Protein AF-A0A6B1AV76-F1 (afdb_monomer)

pLDDT: mean 75.68, std 21.73, range [37.72, 98.19]

Solvent-accessible surface area (backbone atoms only — not comparable to full-atom values): 8772 Å² total; per-residue (Å²): 133,89,75,88,89,75,88,78,82,70,57,66,68,51,51,50,49,48,51,52,50,53,51,54,51,54,70,68,51,83,47,72,67,57,49,51,52,50,53,53,50,50,50,55,52,52,52,53,51,50,52,52,53,50,52,53,50,50,52,54,50,40,35,50,53,6,45,54,52,53,52,50,61,69,71,40,96,46,56,81,80,45,48,95,52,44,53,57,52,48,20,53,54,37,45,76,67,71,42,79,82,38,46,43,71,45,51,53,50,18,36,50,48,20,72,77,45,81,59,53,75,67,57,55,59,63,61,73,68,54,76,73,70,70,78,76,68,82,63,82,77,72,80,79,78,86,130

Foldseek 3Di:
DDDDPDDDDVPPVVVVVVVVVVVVVVVVDQDPVNVVVVVVVVVVVVVVVVVVVVVVVVLVVLLVLLVVVVVCCVPDPCVPPCPPCVLVVQLVVCVVVVNPQSDSVSSVVSVVVCVVPVCVVVVVVVVVPDPPPPPPDPPVPPVPDDD

Structure (mmCIF, N/CA/C/O backbone):
data_AF-A0A6B1AV76-F1
#
_entry.id   AF-A0A6B1AV76-F1
#
loop_
_atom_site.group_PDB
_atom_site.id
_atom_site.type_symbol
_atom_site.label_atom_id
_atom_site.label_alt_id
_atom_site.label_comp_id
_atom_site.label_asym_id
_atom_site.label_entity_id
_atom_site.label_seq_id
_atom_site.pdbx_PDB_ins_code
_atom_site.Cartn_x
_atom_site.Cartn_y
_atom_site.Cartn_z
_atom_site.occupancy
_atom_site.B_iso_or_equiv
_atom_site.auth_seq_id
_atom_site.auth_comp_id
_atom_site.auth_asym_id
_atom_site.auth_atom_id
_atom_site.pdbx_PDB_model_num
ATOM 1 N N . MET A 1 1 ? -65.770 -31.558 65.099 1.00 38.09 1 MET A N 1
ATOM 2 C CA . MET A 1 1 ? -64.487 -32.169 64.697 1.00 38.09 1 MET A CA 1
ATOM 3 C C . MET A 1 1 ? -64.103 -31.587 63.347 1.00 38.09 1 MET A C 1
ATOM 5 O O . MET A 1 1 ? -64.905 -31.700 62.435 1.00 38.09 1 MET A O 1
ATOM 9 N N . SER A 1 2 ? -62.918 -30.969 63.288 1.00 39.41 2 SER A N 1
ATOM 10 C CA . SER A 1 2 ? -62.218 -30.401 62.119 1.00 39.41 2 SER A CA 1
ATOM 11 C C . SER A 1 2 ? -62.847 -29.211 61.386 1.00 39.41 2 SER A C 1
ATOM 13 O O . SER A 1 2 ? -64.008 -29.253 61.018 1.00 39.41 2 SER A O 1
ATOM 15 N N . LYS A 1 3 ? -62.100 -28.170 61.018 1.00 41.50 3 LYS A N 1
ATOM 16 C CA . LYS A 1 3 ? -60.804 -27.623 61.462 1.00 41.50 3 LYS A CA 1
ATOM 17 C C . LYS A 1 3 ? -60.697 -26.278 60.743 1.00 41.50 3 LYS A C 1
ATOM 19 O O . LYS A 1 3 ? -61.060 -26.189 59.572 1.00 41.50 3 LYS A O 1
ATOM 24 N N . ASP A 1 4 ? -60.205 -25.277 61.450 1.00 45.75 4 ASP A N 1
ATOM 25 C CA . ASP A 1 4 ? -59.883 -23.960 60.924 1.00 45.75 4 ASP A CA 1
ATOM 26 C C . ASP A 1 4 ? -58.963 -24.080 59.701 1.00 45.75 4 ASP A C 1
ATOM 28 O O . ASP A 1 4 ? -57.888 -24.677 59.778 1.00 45.75 4 ASP A O 1
ATOM 32 N N . ILE A 1 5 ? -59.388 -23.521 58.568 1.00 40.50 5 ILE A N 1
ATOM 33 C CA . ILE A 1 5 ? -58.499 -23.207 57.448 1.00 40.50 5 ILE A CA 1
ATOM 34 C C . ILE A 1 5 ? -58.280 -21.700 57.516 1.00 40.50 5 ILE A C 1
ATOM 36 O O . ILE A 1 5 ? -58.890 -20.919 56.789 1.00 40.50 5 ILE A O 1
ATOM 40 N N . GLU A 1 6 ? -57.438 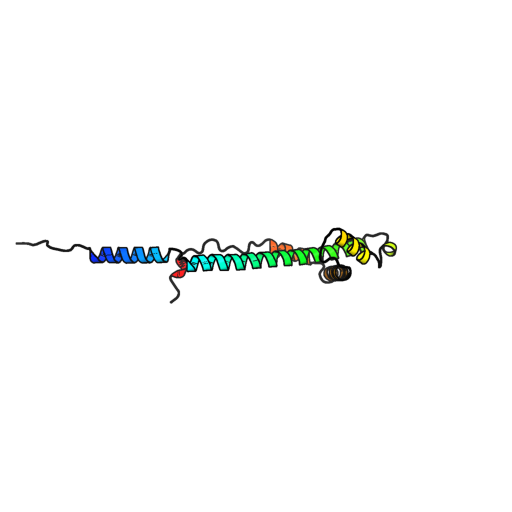-21.290 58.460 1.00 46.66 6 GLU A N 1
ATOM 41 C CA . GLU A 1 6 ? -56.791 -19.988 58.416 1.00 46.66 6 GLU A CA 1
ATOM 42 C C . GLU A 1 6 ? -55.370 -20.166 57.871 1.00 46.66 6 GLU A C 1
ATOM 44 O O . GLU A 1 6 ? -54.596 -20.981 58.368 1.00 46.66 6 GLU A O 1
ATOM 49 N N . LYS A 1 7 ? -55.045 -19.288 56.918 1.00 48.53 7 LYS A N 1
ATOM 50 C CA . LYS A 1 7 ? -53.724 -18.699 56.661 1.00 48.53 7 LYS A CA 1
ATOM 51 C C . LYS A 1 7 ? -52.694 -19.528 55.893 1.00 48.53 7 LYS A C 1
ATOM 53 O O . LYS A 1 7 ? -52.001 -20.392 56.411 1.00 48.53 7 LYS A O 1
ATOM 58 N N . GLY A 1 8 ? -52.487 -19.073 54.661 1.00 38.81 8 GLY A N 1
ATOM 59 C CA . GLY A 1 8 ? -51.272 -19.289 53.889 1.00 38.81 8 GLY A CA 1
ATOM 60 C C . GLY A 1 8 ? -51.300 -18.452 52.617 1.00 38.81 8 GLY A C 1
ATOM 61 O O . GLY A 1 8 ? -51.319 -19.012 51.530 1.00 38.81 8 GLY A O 1
ATOM 62 N N . TYR A 1 9 ? -51.389 -17.120 52.732 1.00 43.84 9 TYR A N 1
ATOM 63 C CA . TYR A 1 9 ? -51.162 -16.243 51.577 1.00 43.84 9 TYR A CA 1
ATOM 64 C C . TYR A 1 9 ? -49.731 -16.488 51.063 1.00 43.84 9 TYR A C 1
ATOM 66 O O . TYR A 1 9 ? -48.792 -16.249 51.827 1.00 43.84 9 TYR A O 1
ATOM 74 N N . PRO A 1 10 ? -49.518 -16.928 49.806 1.00 50.97 10 PRO A N 1
ATOM 75 C CA . PRO A 1 10 ? -48.187 -17.204 49.268 1.00 50.97 10 PRO A CA 1
ATOM 76 C C . PRO A 1 10 ? -47.531 -15.903 48.776 1.00 50.97 10 PRO A C 1
ATOM 78 O O . PRO A 1 10 ? -47.060 -15.817 47.649 1.00 50.97 10 PRO A O 1
ATOM 81 N N . GLY A 1 11 ? -47.564 -14.849 49.597 1.00 52.72 11 GLY A N 1
ATOM 82 C CA . GLY A 1 11 ? -47.110 -13.515 49.198 1.00 52.72 11 GLY A CA 1
ATOM 83 C C . GLY A 1 11 ? -45.591 -13.417 49.092 1.00 52.72 11 GLY A C 1
ATOM 84 O O . GLY A 1 11 ? -45.081 -12.866 48.132 1.00 52.72 11 GLY A O 1
ATOM 85 N N . GLN A 1 12 ? -44.850 -14.006 50.034 1.00 53.22 12 GLN A N 1
ATOM 86 C CA . GLN A 1 12 ? -43.392 -13.826 50.103 1.00 53.22 12 GLN A CA 1
ATOM 87 C C . GLN A 1 12 ? -42.646 -14.583 48.999 1.00 53.22 12 GLN A C 1
ATOM 89 O O . GLN A 1 12 ? -41.761 -14.024 48.367 1.00 53.22 12 GLN A O 1
ATOM 94 N N . HIS A 1 13 ? -43.065 -15.814 48.706 1.00 54.88 13 HIS A N 1
ATOM 95 C CA . HIS A 1 13 ? -42.397 -16.668 47.723 1.00 54.88 13 HIS A CA 1
ATOM 96 C C . HIS A 1 13 ? -42.671 -16.241 46.268 1.00 54.88 13 HIS A C 1
ATOM 98 O O . HIS A 1 13 ? -41.856 -16.497 45.387 1.00 54.88 13 HIS A O 1
ATOM 104 N N . PHE A 1 14 ? -43.821 -15.601 46.013 1.00 61.06 14 PHE A N 1
ATOM 105 C CA . PHE A 1 14 ? -44.176 -15.039 44.707 1.00 61.06 14 PHE A CA 1
ATOM 106 C C . PHE A 1 14 ? -43.512 -13.675 44.485 1.00 61.06 14 PHE A C 1
ATOM 108 O O . PHE A 1 14 ? -42.991 -13.423 43.406 1.00 61.06 14 PHE A O 1
ATOM 115 N N . GLU A 1 15 ? -43.455 -12.828 45.516 1.00 65.75 15 GLU A N 1
ATOM 116 C CA . GLU A 1 15 ? -42.739 -11.544 45.478 1.00 65.75 15 GLU A CA 1
ATOM 117 C C . GLU A 1 15 ? -41.217 -11.727 45.335 1.00 65.75 15 GLU A C 1
ATOM 119 O O . GLU A 1 15 ? -40.582 -11.001 44.573 1.00 65.75 15 GLU A O 1
ATOM 124 N N . GLU A 1 16 ? -40.615 -12.717 46.007 1.00 71.56 16 GLU A N 1
ATOM 125 C CA . GLU A 1 16 ? -39.196 -13.068 45.817 1.00 71.56 16 GLU A CA 1
ATOM 126 C C . GLU A 1 16 ? -38.921 -13.593 44.405 1.00 71.56 16 GLU A C 1
ATOM 128 O O . GLU A 1 16 ? -37.953 -13.164 43.781 1.00 71.56 16 GLU A O 1
ATOM 133 N N . PHE A 1 17 ? -39.807 -14.436 43.868 1.00 69.38 17 PHE A N 1
ATOM 134 C CA . PHE A 1 17 ? -39.716 -14.928 42.493 1.00 69.38 17 PHE A CA 1
ATOM 135 C C . PHE A 1 17 ? -39.836 -13.795 41.463 1.00 69.38 17 PHE A C 1
ATOM 137 O O . PHE A 1 17 ? -39.078 -13.761 40.497 1.00 69.38 17 PHE A O 1
ATOM 144 N N . LEU A 1 18 ? -40.745 -12.836 41.672 1.00 69.88 18 LEU A N 1
ATOM 145 C CA . LEU A 1 18 ? -40.875 -11.659 40.809 1.00 69.88 18 LEU A CA 1
ATOM 146 C C . LEU A 1 18 ? -39.646 -10.745 40.892 1.00 69.88 18 LEU A C 1
ATOM 148 O O . LEU A 1 18 ? -39.189 -10.276 39.856 1.00 69.88 18 LEU A O 1
ATOM 152 N N . LYS A 1 19 ? -39.056 -10.556 42.080 1.00 71.62 19 LYS A N 1
ATOM 153 C CA . LYS A 1 19 ? -37.781 -9.835 42.239 1.00 71.62 19 LYS A CA 1
ATOM 154 C C . LYS A 1 19 ? -36.615 -10.531 41.545 1.00 71.62 19 LYS A C 1
ATOM 156 O O . LYS A 1 19 ? -35.773 -9.852 40.967 1.00 71.62 19 LYS A O 1
ATOM 161 N N . GLU A 1 20 ? -36.546 -11.858 41.604 1.00 71.06 20 GLU A N 1
ATOM 162 C CA . GLU A 1 20 ? -35.534 -12.644 40.890 1.00 71.06 20 GLU A CA 1
ATOM 163 C C . GLU A 1 20 ? -35.712 -12.547 39.370 1.00 71.06 20 GLU A C 1
ATOM 165 O O . GLU A 1 20 ? -34.729 -12.367 38.654 1.00 71.06 20 GLU A O 1
ATOM 170 N N . GLN A 1 21 ? -36.953 -12.601 38.874 1.00 66.12 21 GLN A N 1
ATOM 171 C CA . GLN A 1 21 ? -37.265 -12.430 37.451 1.00 66.12 21 GLN A CA 1
ATOM 172 C C . GLN A 1 21 ? -36.966 -11.003 36.962 1.00 66.12 21 GLN A C 1
ATOM 174 O O . GLN A 1 21 ? -36.320 -10.844 35.931 1.00 66.12 21 GLN A O 1
ATOM 179 N N . GLU A 1 22 ? -37.340 -9.970 37.720 1.00 68.25 22 GLU A N 1
ATOM 180 C CA . GLU A 1 22 ? -37.070 -8.560 37.404 1.00 68.25 22 GLU A CA 1
ATOM 181 C C . GLU A 1 22 ? -35.567 -8.225 37.490 1.00 68.25 22 GLU A C 1
ATOM 183 O O . GLU A 1 22 ? -35.045 -7.449 36.688 1.00 68.25 22 GLU A O 1
ATOM 188 N N . ALA A 1 23 ? -34.827 -8.839 38.421 1.00 60.16 23 ALA A N 1
ATOM 189 C CA . ALA A 1 23 ? -33.371 -8.716 38.496 1.00 60.16 23 ALA A CA 1
ATOM 190 C C . ALA A 1 23 ? -32.667 -9.404 37.313 1.00 60.16 23 ALA A C 1
ATOM 192 O O . ALA A 1 23 ? -31.680 -8.878 36.797 1.00 60.16 23 ALA A O 1
ATOM 193 N N . LEU A 1 24 ? -33.185 -10.548 36.854 1.00 57.75 24 LEU A N 1
ATOM 194 C CA . LEU A 1 24 ? -32.666 -11.269 35.689 1.00 57.75 24 LEU A CA 1
ATOM 195 C C . LEU A 1 24 ? -32.979 -10.532 34.375 1.00 57.75 24 LEU A C 1
ATOM 197 O O . LEU A 1 24 ? -32.143 -10.485 33.474 1.00 57.75 24 LEU A O 1
ATOM 201 N N . GLU A 1 25 ? -34.149 -9.898 34.286 1.00 62.22 25 GLU A N 1
ATOM 202 C CA . GLU A 1 25 ? -34.552 -9.071 33.147 1.00 62.22 25 GLU A CA 1
ATOM 203 C C . GLU A 1 25 ? -33.722 -7.775 33.077 1.00 62.22 25 GLU A C 1
ATOM 205 O O . GLU A 1 25 ? -33.214 -7.423 32.011 1.00 62.22 25 GLU A O 1
ATOM 210 N N . ASN A 1 26 ? -33.449 -7.130 34.217 1.00 57.59 26 ASN A N 1
ATOM 211 C CA . ASN A 1 26 ? -32.553 -5.969 34.290 1.00 57.59 26 ASN A CA 1
ATOM 212 C C . ASN A 1 26 ? -31.077 -6.318 34.030 1.00 57.59 26 ASN A C 1
ATOM 214 O O . ASN A 1 26 ? -30.348 -5.487 33.498 1.00 57.59 26 ASN A O 1
ATOM 218 N N . ALA A 1 27 ? -30.635 -7.546 34.323 1.00 57.88 27 ALA A N 1
ATOM 219 C CA . ALA A 1 27 ? -29.308 -8.032 33.927 1.00 57.88 27 ALA A CA 1
ATOM 220 C C . ALA A 1 27 ? -29.181 -8.262 32.406 1.00 57.88 27 ALA A C 1
ATOM 222 O O . ALA A 1 27 ? -28.068 -8.308 31.880 1.00 57.88 27 ALA A O 1
ATOM 223 N N . SER A 1 28 ? -30.309 -8.390 31.696 1.00 59.94 28 SER A N 1
ATOM 224 C CA . SER A 1 28 ? -30.368 -8.502 30.231 1.00 59.94 28 SER A CA 1
ATOM 225 C C . SER A 1 28 ? -30.484 -7.149 29.514 1.00 59.94 28 SER A C 1
ATOM 227 O O . SER A 1 28 ? -30.273 -7.068 28.300 1.00 59.94 28 SER A O 1
ATOM 229 N N . ALA A 1 29 ? -30.790 -6.078 30.251 1.00 70.31 29 ALA A N 1
ATOM 230 C CA . ALA A 1 29 ? -30.875 -4.733 29.710 1.00 70.31 29 ALA A CA 1
ATOM 231 C C . ALA A 1 29 ? -29.469 -4.135 29.575 1.00 70.31 29 ALA A C 1
ATOM 233 O O . ALA A 1 29 ? -28.741 -3.991 30.554 1.00 70.31 29 ALA A O 1
ATOM 234 N N . LEU A 1 30 ? -29.094 -3.774 28.345 1.00 80.38 30 LEU A N 1
ATOM 235 C CA . LEU A 1 30 ? -27.866 -3.032 28.067 1.00 80.38 30 LEU A CA 1
ATOM 236 C C . LEU A 1 30 ? -27.846 -1.737 28.885 1.00 80.38 30 LEU A C 1
ATOM 238 O O . LEU A 1 30 ? -28.618 -0.816 28.602 1.00 80.38 30 LEU A O 1
ATOM 242 N N . ASP A 1 31 ? -26.955 -1.652 29.871 1.00 89.69 31 ASP A N 1
ATOM 243 C CA . ASP A 1 31 ? -26.750 -0.402 30.594 1.00 89.69 31 ASP A CA 1
ATOM 244 C C . ASP A 1 31 ? -25.997 0.619 29.718 1.00 89.69 31 ASP A C 1
ATOM 246 O O . ASP A 1 31 ? -25.440 0.312 28.654 1.00 89.69 31 ASP A O 1
ATOM 250 N N . PHE A 1 32 ? -26.017 1.882 30.140 1.00 91.94 32 PHE A N 1
ATOM 251 C CA . PHE A 1 32 ? -25.422 2.964 29.361 1.00 91.94 32 PHE A CA 1
ATOM 252 C C . PHE A 1 32 ? -23.903 2.800 29.177 1.00 91.94 32 PHE A C 1
ATOM 254 O O . PHE A 1 32 ? -23.385 3.100 28.100 1.00 91.94 32 PHE A O 1
ATOM 261 N N . ASP A 1 33 ? -23.188 2.275 30.173 1.00 93.69 33 ASP A N 1
ATOM 262 C CA . ASP A 1 33 ? -21.741 2.060 30.092 1.00 93.69 33 ASP A CA 1
ATOM 263 C C . ASP A 1 33 ? -21.408 0.925 29.115 1.00 93.69 33 ASP A C 1
ATOM 265 O O . ASP A 1 33 ? -20.475 1.031 28.310 1.00 93.69 33 ASP A O 1
ATOM 269 N N . GLN A 1 34 ? -22.222 -0.132 29.102 1.00 92.00 34 GLN A N 1
ATOM 270 C CA . GLN A 1 34 ? -22.136 -1.212 28.127 1.00 92.00 34 GLN A CA 1
ATOM 271 C C . GLN A 1 34 ? -22.416 -0.709 26.706 1.00 92.00 34 GLN A C 1
ATOM 273 O O . GLN A 1 34 ? -21.680 -1.067 25.780 1.00 92.00 34 GLN A O 1
ATOM 278 N N . LEU A 1 35 ? -23.416 0.162 26.520 1.00 92.38 35 LEU A N 1
ATOM 279 C CA . LEU A 1 35 ? -23.696 0.811 25.235 1.00 92.38 35 LEU A CA 1
ATOM 280 C C . LEU A 1 35 ? -22.493 1.633 24.751 1.00 92.38 35 LEU A C 1
ATOM 282 O O . LEU A 1 35 ? -22.064 1.487 23.602 1.00 92.38 35 LEU A O 1
ATOM 286 N N . ILE A 1 36 ? -21.904 2.458 25.621 1.00 96.56 36 ILE A N 1
ATOM 287 C CA . ILE A 1 36 ? -20.696 3.230 25.300 1.00 96.56 36 ILE A CA 1
ATOM 288 C C . ILE A 1 36 ? -19.540 2.293 24.926 1.00 96.56 36 ILE A C 1
ATOM 290 O O . ILE A 1 36 ? -18.884 2.503 23.901 1.00 96.56 36 ILE A O 1
ATOM 294 N N . GLY A 1 37 ? -19.330 1.219 25.690 1.00 96.56 37 GLY A N 1
ATOM 295 C CA . GLY A 1 37 ? -18.305 0.218 25.407 1.00 96.56 37 GLY A CA 1
ATOM 296 C C . GLY A 1 37 ? -18.515 -0.509 24.074 1.00 96.56 37 GLY A C 1
ATOM 297 O O . GLY A 1 37 ? -17.545 -0.820 23.376 1.00 96.56 37 GLY A O 1
ATOM 298 N N . LEU A 1 38 ? -19.761 -0.778 23.674 1.00 96.50 38 LEU A N 1
ATOM 299 C CA . LEU A 1 38 ? -20.086 -1.338 22.357 1.00 96.50 38 LEU A CA 1
ATOM 300 C C . LEU A 1 38 ? -19.790 -0.346 21.227 1.00 96.50 38 LEU A C 1
ATOM 302 O O . LEU A 1 38 ? -19.152 -0.723 20.240 1.00 96.50 38 LEU A O 1
ATOM 306 N N . CYS A 1 39 ? -20.183 0.920 21.380 1.00 97.38 39 CYS A N 1
ATOM 307 C CA . CYS A 1 39 ? -19.903 1.978 20.408 1.00 97.38 39 CYS A CA 1
ATOM 308 C C . CYS A 1 39 ? -18.394 2.177 20.203 1.00 97.38 39 CYS A C 1
ATOM 310 O O . CYS A 1 39 ? -17.919 2.212 19.066 1.00 97.38 39 CYS A O 1
ATOM 312 N N . GLN A 1 40 ? -17.624 2.246 21.292 1.00 97.94 40 GLN A N 1
ATOM 313 C CA . GLN A 1 40 ? -16.170 2.415 21.242 1.00 97.94 40 GLN A CA 1
ATOM 314 C C . GLN A 1 40 ? -15.474 1.228 20.570 1.00 97.94 40 GLN A C 1
ATOM 316 O O . GLN A 1 40 ? -14.649 1.432 19.677 1.00 97.94 40 GLN A O 1
ATOM 321 N N . ARG A 1 41 ? -15.829 -0.009 20.945 1.00 97.69 41 ARG A N 1
ATOM 322 C CA . ARG A 1 41 ? -15.268 -1.218 20.318 1.00 97.69 41 ARG A CA 1
ATOM 323 C C . ARG A 1 41 ? -15.598 -1.280 18.831 1.00 97.69 41 ARG A C 1
ATOM 325 O O . ARG A 1 41 ? -14.702 -1.487 18.018 1.00 97.69 41 ARG A O 1
ATOM 332 N N . THR A 1 42 ? -16.852 -1.023 18.465 1.00 97.06 42 THR A N 1
ATOM 333 C CA . THR A 1 42 ? -17.284 -1.014 17.059 1.00 97.06 42 THR A CA 1
ATOM 334 C C . THR A 1 42 ? -16.520 0.033 16.252 1.00 97.06 42 THR A 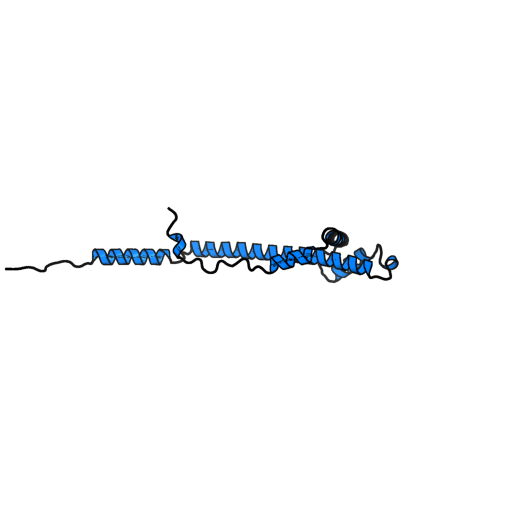C 1
ATOM 336 O O . THR A 1 42 ? -16.034 -0.262 15.159 1.00 97.06 42 THR A O 1
ATOM 339 N N . HIS A 1 43 ? -16.349 1.241 16.794 1.00 97.31 43 HIS A N 1
ATOM 340 C CA . HIS A 1 43 ? -15.556 2.286 16.152 1.00 97.31 43 HIS A CA 1
ATOM 341 C C . HIS A 1 43 ? -14.105 1.840 15.923 1.00 97.31 43 HIS A C 1
ATOM 343 O O . HIS A 1 43 ? -13.599 1.938 14.806 1.00 97.31 43 HIS A O 1
ATOM 349 N N . GLN A 1 44 ? -13.449 1.294 16.949 1.00 98.19 44 GLN A N 1
ATOM 350 C CA . GLN A 1 44 ? -12.063 0.837 16.843 1.00 98.19 44 GLN A CA 1
ATOM 351 C C . GLN A 1 44 ? -11.907 -0.296 15.822 1.00 98.19 44 GLN A C 1
ATOM 353 O O . GLN A 1 44 ? -11.002 -0.248 14.986 1.00 98.19 44 GLN A O 1
ATOM 358 N N . GLU A 1 45 ? -12.789 -1.296 15.843 1.00 97.19 45 GLU A N 1
ATOM 359 C CA . GLU A 1 45 ? -12.703 -2.433 14.923 1.00 97.19 45 GLU A CA 1
ATOM 360 C C . GLU A 1 45 ? -12.983 -2.037 13.473 1.00 97.19 45 GLU A C 1
ATOM 362 O O . GLU A 1 45 ? -12.234 -2.424 12.572 1.00 97.19 45 GLU A O 1
ATOM 367 N N . THR A 1 46 ? -13.998 -1.205 13.231 1.00 95.00 46 THR A N 1
ATOM 368 C CA . THR A 1 46 ? -14.309 -0.716 11.878 1.00 95.00 46 THR A CA 1
ATOM 369 C C . THR A 1 46 ? -13.211 0.196 11.334 1.00 95.00 46 THR A C 1
ATOM 371 O O . THR A 1 46 ? -12.819 0.056 10.174 1.00 95.00 46 THR A O 1
ATOM 374 N N . GLN A 1 47 ? -12.630 1.061 12.170 1.00 97.88 47 GLN A N 1
ATOM 375 C CA . GLN A 1 47 ? -11.491 1.893 11.787 1.00 97.88 47 GLN A CA 1
ATOM 376 C C . GLN A 1 47 ? -10.267 1.038 11.431 1.00 97.88 47 GLN A C 1
ATOM 378 O O . GLN A 1 47 ? -9.649 1.245 10.384 1.00 97.88 47 GLN A O 1
ATOM 383 N N . ARG A 1 48 ? -9.931 0.037 12.257 1.00 95.88 48 ARG A N 1
ATOM 384 C CA . ARG A 1 48 ? -8.833 -0.903 11.974 1.00 95.88 48 ARG A CA 1
ATOM 385 C C . ARG A 1 48 ? -9.089 -1.685 10.688 1.00 95.88 48 ARG A C 1
ATOM 387 O O . ARG A 1 48 ? -8.177 -1.844 9.878 1.00 95.88 48 ARG A O 1
ATOM 394 N N . ALA A 1 49 ? -10.316 -2.159 10.477 1.00 93.00 49 ALA A N 1
ATOM 395 C CA . ALA A 1 49 ? -10.698 -2.866 9.261 1.00 93.00 49 ALA A CA 1
ATOM 396 C C . ALA A 1 49 ? -10.535 -1.985 8.012 1.00 93.00 49 ALA A C 1
ATOM 398 O O . ALA A 1 49 ? -9.985 -2.456 7.015 1.00 93.00 49 ALA A O 1
ATOM 399 N N . ALA A 1 50 ? -10.929 -0.710 8.084 1.00 93.12 50 ALA A N 1
ATOM 400 C CA . ALA A 1 50 ? -10.763 0.246 6.992 1.00 93.12 50 ALA A CA 1
ATOM 401 C C . ALA A 1 50 ? -9.283 0.472 6.642 1.00 93.12 50 ALA A C 1
ATOM 403 O O . ALA A 1 50 ? -8.915 0.389 5.470 1.00 93.12 50 ALA A O 1
ATOM 404 N N . VAL A 1 51 ? -8.419 0.675 7.644 1.00 96.00 51 VAL A N 1
ATOM 405 C CA . VAL A 1 51 ? -6.965 0.810 7.431 1.00 96.00 51 VAL A CA 1
ATOM 406 C C . VAL A 1 51 ? -6.398 -0.442 6.756 1.00 96.00 51 VAL A C 1
ATOM 408 O O . VAL A 1 51 ? -5.758 -0.337 5.711 1.00 96.00 51 VAL A O 1
ATOM 411 N N . ARG A 1 52 ? -6.730 -1.641 7.260 1.00 92.69 52 ARG A N 1
ATOM 412 C CA . ARG A 1 52 ? -6.289 -2.910 6.652 1.00 92.69 52 ARG A CA 1
ATOM 413 C C . ARG A 1 52 ? -6.765 -3.069 5.206 1.00 92.69 52 ARG A C 1
ATOM 415 O O . ARG A 1 52 ? -6.030 -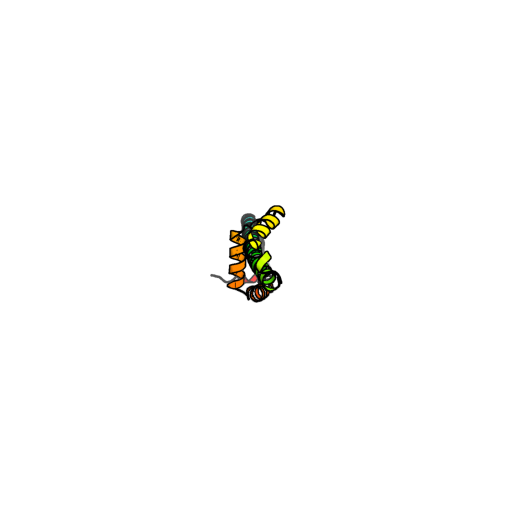3.592 4.372 1.00 92.69 52 ARG A O 1
ATOM 422 N N . ALA A 1 53 ? -7.993 -2.658 4.894 1.00 92.00 53 ALA A N 1
ATOM 423 C CA . ALA A 1 53 ? -8.525 -2.727 3.534 1.00 92.00 53 ALA A CA 1
ATOM 424 C C . ALA A 1 53 ? -7.756 -1.804 2.571 1.00 92.00 53 ALA A C 1
ATOM 426 O O . ALA A 1 53 ? -7.435 -2.211 1.449 1.00 92.00 53 ALA A O 1
ATOM 427 N N . VAL A 1 54 ? -7.403 -0.596 3.023 1.00 94.38 54 VAL A N 1
ATOM 428 C CA . VAL A 1 54 ? -6.560 0.338 2.263 1.00 94.38 54 VAL A CA 1
ATOM 429 C C . VAL A 1 54 ? -5.164 -0.244 2.048 1.00 94.38 54 VAL A C 1
ATOM 431 O O . VAL A 1 54 ? -4.697 -0.269 0.910 1.00 94.38 54 VAL A O 1
ATOM 434 N N . ASP A 1 55 ? -4.529 -0.779 3.091 1.00 92.06 55 ASP A N 1
ATOM 435 C CA . ASP A 1 55 ? -3.187 -1.364 2.998 1.00 92.06 55 ASP A CA 1
ATOM 436 C C . ASP A 1 55 ? -3.139 -2.532 2.006 1.00 92.06 55 ASP A C 1
ATOM 438 O O . ASP A 1 55 ? -2.282 -2.563 1.119 1.00 92.06 55 ASP A O 1
ATOM 442 N N . ARG A 1 56 ? -4.108 -3.455 2.078 1.00 92.31 56 ARG A N 1
ATOM 443 C CA . ARG A 1 56 ? -4.230 -4.563 1.115 1.00 92.31 56 ARG A CA 1
ATOM 444 C C . ARG A 1 56 ? -4.390 -4.048 -0.312 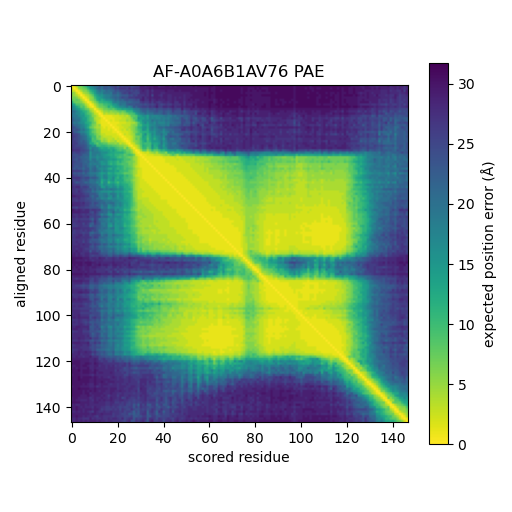1.00 92.31 56 ARG A C 1
ATOM 446 O O . ARG A 1 56 ? -3.704 -4.517 -1.220 1.00 92.31 56 ARG A O 1
ATOM 453 N N . SER A 1 57 ? -5.247 -3.047 -0.504 1.00 94.06 57 SER A N 1
ATOM 454 C CA . SER A 1 57 ? -5.471 -2.432 -1.815 1.00 94.06 57 SER A CA 1
ATOM 455 C C . SER A 1 57 ? -4.196 -1.783 -2.362 1.00 94.06 57 SER A C 1
ATOM 457 O O . SER A 1 57 ? -3.898 -1.911 -3.550 1.00 94.06 57 SER A O 1
ATOM 459 N N . LEU A 1 58 ? -3.402 -1.132 -1.506 1.00 94.75 58 LEU A N 1
ATOM 460 C CA . LEU A 1 58 ? -2.115 -0.546 -1.882 1.00 94.75 58 LEU A CA 1
ATOM 461 C C . LEU A 1 58 ? -1.086 -1.614 -2.260 1.00 94.75 58 LEU A C 1
ATOM 463 O O . LEU A 1 58 ? -0.396 -1.438 -3.264 1.00 94.75 58 LEU A O 1
ATOM 467 N N . VAL A 1 59 ? -0.997 -2.721 -1.518 1.00 95.25 59 VAL A N 1
ATOM 468 C CA . VAL A 1 59 ? -0.105 -3.845 -1.852 1.00 95.25 59 VAL A CA 1
ATOM 469 C C . VAL A 1 59 ? -0.452 -4.417 -3.225 1.00 95.25 59 VAL A C 1
ATOM 471 O O . VAL A 1 59 ? 0.425 -4.503 -4.086 1.00 95.25 59 VAL A O 1
ATOM 474 N N . VAL A 1 60 ? -1.730 -4.728 -3.466 1.00 95.19 60 VAL A N 1
ATOM 475 C CA . VAL A 1 60 ? -2.205 -5.262 -4.754 1.00 95.19 60 VAL A CA 1
ATOM 476 C C . VAL A 1 60 ? -1.932 -4.278 -5.890 1.00 95.19 60 VAL A C 1
ATOM 478 O O . VAL A 1 60 ? -1.360 -4.651 -6.913 1.00 95.19 60 VAL A O 1
ATOM 481 N N . ARG A 1 61 ? -2.275 -2.999 -5.707 1.00 95.94 61 ARG A N 1
ATOM 482 C CA . ARG A 1 61 ? -2.020 -1.942 -6.693 1.00 95.94 61 ARG A CA 1
ATOM 483 C C . ARG A 1 61 ? -0.538 -1.833 -7.039 1.00 95.94 61 ARG A C 1
ATOM 485 O O . ARG A 1 61 ? -0.183 -1.763 -8.212 1.00 95.94 61 ARG A O 1
ATOM 492 N N . ASN A 1 62 ? 0.322 -1.774 -6.026 1.00 96.25 62 ASN A N 1
ATOM 493 C CA . ASN A 1 62 ? 1.759 -1.611 -6.213 1.00 96.25 62 ASN A CA 1
ATOM 494 C C . ASN A 1 62 ? 2.353 -2.827 -6.933 1.00 96.25 62 ASN A C 1
ATOM 496 O O . ASN A 1 62 ? 3.180 -2.657 -7.824 1.00 96.25 62 ASN A O 1
ATOM 500 N N . TRP A 1 63 ? 1.878 -4.033 -6.613 1.00 96.62 63 TRP A N 1
ATOM 501 C CA . TRP A 1 63 ? 2.249 -5.251 -7.327 1.00 96.62 63 TRP A CA 1
ATOM 502 C C . TRP A 1 63 ? 1.825 -5.210 -8.803 1.00 96.62 63 TRP A C 1
ATOM 504 O O . TRP A 1 63 ? 2.654 -5.412 -9.690 1.00 96.62 63 TRP A O 1
ATOM 514 N N . LEU A 1 64 ? 0.561 -4.866 -9.078 1.00 96.44 64 LEU A N 1
ATOM 515 C CA . LEU A 1 64 ? 0.027 -4.754 -10.441 1.00 96.44 64 LEU A CA 1
ATOM 516 C C . LEU A 1 64 ? 0.785 -3.716 -11.268 1.00 96.44 64 LEU A C 1
ATOM 518 O O . LEU A 1 64 ? 1.062 -3.942 -12.440 1.00 96.44 64 LEU A O 1
ATOM 522 N N . PHE A 1 65 ? 1.169 -2.593 -10.662 1.00 96.56 65 PHE A N 1
ATOM 523 C CA . PHE A 1 65 ? 1.962 -1.572 -11.346 1.00 96.56 65 PHE A CA 1
ATOM 524 C C . PHE A 1 65 ? 3.333 -2.115 -11.752 1.00 96.56 65 PHE A C 1
ATOM 526 O O . PHE A 1 65 ? 3.793 -1.833 -12.857 1.00 96.56 65 PHE A O 1
ATOM 533 N N . GLY A 1 66 ? 3.960 -2.921 -10.894 1.00 95.62 66 GLY A N 1
ATOM 534 C CA . GLY A 1 66 ? 5.176 -3.652 -11.234 1.00 95.62 66 GLY A CA 1
ATOM 535 C C . GLY A 1 66 ? 4.980 -4.600 -12.412 1.00 95.62 66 GLY A C 1
ATOM 536 O O . GLY A 1 66 ? 5.765 -4.561 -13.358 1.00 95.62 66 GLY A O 1
ATOM 537 N N . TRP A 1 67 ? 3.903 -5.389 -12.385 1.00 95.19 67 TRP A N 1
ATOM 538 C CA . TRP A 1 67 ? 3.544 -6.292 -13.479 1.00 95.19 67 TRP A CA 1
ATOM 539 C C . TRP A 1 67 ? 3.355 -5.543 -14.804 1.00 95.19 67 TRP A C 1
ATOM 541 O O . TRP A 1 67 ? 3.983 -5.902 -15.797 1.00 95.19 67 TRP A O 1
ATOM 551 N N . TYR A 1 68 ? 2.579 -4.453 -14.816 1.00 94.81 68 TYR A N 1
ATOM 552 C CA . TYR A 1 68 ? 2.353 -3.637 -16.016 1.00 94.81 68 TYR A CA 1
ATOM 553 C C . TYR A 1 68 ? 3.653 -3.096 -16.610 1.00 94.81 68 TYR A C 1
ATOM 555 O O . TYR A 1 68 ? 3.826 -3.121 -17.827 1.00 94.81 68 TYR A O 1
ATOM 563 N N . ILE A 1 69 ? 4.567 -2.614 -15.760 1.00 93.19 69 ILE A N 1
ATOM 564 C CA . ILE A 1 69 ? 5.875 -2.115 -16.201 1.00 93.19 69 ILE A CA 1
ATOM 565 C C . ILE A 1 69 ? 6.656 -3.239 -16.888 1.00 93.19 69 ILE A C 1
ATOM 567 O O . ILE A 1 69 ? 7.155 -3.044 -17.994 1.00 93.19 69 ILE A O 1
ATOM 571 N N . VAL A 1 70 ? 6.729 -4.420 -16.269 1.00 91.88 70 VAL A N 1
ATOM 572 C CA . VAL A 1 70 ? 7.495 -5.550 -16.812 1.00 91.88 70 VAL A CA 1
ATOM 573 C C . VAL A 1 70 ? 6.878 -6.101 -18.099 1.00 91.88 70 VAL A C 1
ATOM 575 O O . VAL A 1 70 ? 7.609 -6.342 -19.057 1.00 91.88 70 VAL A O 1
ATOM 578 N N . GLU A 1 71 ? 5.554 -6.246 -18.178 1.00 90.94 71 GLU A N 1
ATOM 579 C CA . GLU A 1 71 ? 4.880 -6.673 -19.413 1.00 90.94 71 GLU A CA 1
ATOM 580 C C . GLU A 1 71 ? 5.095 -5.679 -20.553 1.00 90.94 71 GLU A C 1
ATOM 582 O O . GLU A 1 71 ? 5.367 -6.082 -21.685 1.00 90.94 71 GLU A O 1
ATOM 587 N N . TYR A 1 72 ? 5.018 -4.378 -20.262 1.00 89.56 72 TYR A N 1
ATOM 588 C CA . TYR A 1 72 ? 5.271 -3.338 -21.254 1.00 89.56 72 TYR A CA 1
ATOM 589 C C . TYR A 1 72 ? 6.718 -3.396 -21.772 1.00 89.56 72 TYR A C 1
ATOM 591 O O . TYR A 1 72 ? 6.948 -3.326 -22.979 1.00 89.56 72 TYR A O 1
ATOM 599 N N . GLU A 1 73 ? 7.697 -3.602 -20.884 1.00 86.75 73 GLU A N 1
ATOM 600 C CA . GLU A 1 73 ? 9.114 -3.770 -21.245 1.00 86.75 73 GLU A CA 1
ATOM 601 C C . GLU A 1 73 ? 9.398 -5.044 -22.065 1.00 86.75 73 GLU A C 1
ATOM 603 O O . GLU A 1 73 ? 10.369 -5.082 -22.827 1.00 86.75 73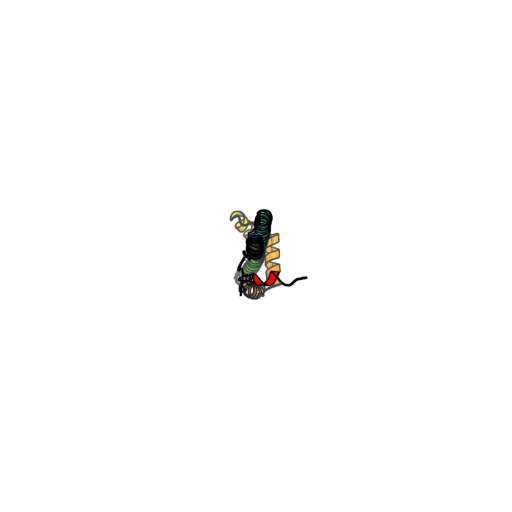 GLU A O 1
ATOM 608 N N . GLN A 1 74 ? 8.603 -6.104 -21.888 1.00 83.19 74 GLN A N 1
ATOM 609 C CA . GLN A 1 74 ? 8.777 -7.386 -22.582 1.00 83.19 74 GLN A CA 1
ATOM 610 C C . GLN A 1 74 ? 8.077 -7.433 -23.943 1.00 83.19 74 GLN A C 1
ATOM 612 O O . GLN A 1 74 ? 8.611 -8.027 -24.876 1.00 83.19 74 GLN A O 1
ATOM 617 N N . ARG A 1 75 ? 6.897 -6.814 -24.063 1.00 77.25 75 ARG A N 1
ATOM 618 C CA . ARG A 1 75 ? 6.083 -6.813 -25.292 1.00 77.25 75 ARG A CA 1
ATOM 619 C C . ARG A 1 75 ? 6.367 -5.623 -26.208 1.00 77.25 75 ARG A C 1
ATOM 621 O O . ARG A 1 75 ? 5.920 -5.612 -27.352 1.00 77.25 75 ARG A O 1
ATOM 628 N N . GLY A 1 76 ? 7.090 -4.614 -25.726 1.00 67.12 76 GLY A N 1
ATOM 629 C CA . GLY A 1 76 ? 7.522 -3.495 -26.548 1.00 67.12 76 GLY A CA 1
ATOM 630 C C . GLY A 1 76 ? 8.551 -3.950 -27.580 1.00 67.12 76 GLY A C 1
ATOM 631 O O . GLY A 1 76 ? 9.682 -4.268 -27.222 1.00 67.12 76 GLY A O 1
ATOM 632 N N . ALA A 1 77 ? 8.193 -3.878 -28.867 1.00 55.53 77 ALA A N 1
ATOM 633 C CA . ALA A 1 77 ? 9.113 -4.033 -30.005 1.00 55.53 77 ALA A CA 1
ATOM 634 C C . ALA A 1 77 ? 10.316 -3.063 -29.956 1.00 55.53 77 ALA A C 1
ATOM 636 O O . ALA A 1 77 ? 11.255 -3.175 -30.736 1.00 55.53 77 ALA A O 1
ATOM 637 N N . ASP A 1 78 ? 10.281 -2.118 -29.016 1.00 55.66 78 ASP A N 1
ATOM 638 C CA . ASP A 1 78 ? 11.116 -0.939 -28.955 1.00 55.66 78 ASP A CA 1
ATOM 639 C C . ASP A 1 78 ? 11.795 -0.775 -27.580 1.00 55.66 78 ASP A C 1
ATOM 641 O O . ASP A 1 78 ? 11.782 0.288 -26.948 1.00 55.66 78 ASP A O 1
ATOM 645 N N . ARG A 1 79 ? 12.391 -1.873 -27.086 1.00 56.09 79 ARG A N 1
ATOM 646 C CA . ARG A 1 79 ? 13.210 -1.917 -25.854 1.00 56.09 79 ARG A CA 1
ATOM 647 C C . ARG A 1 79 ? 14.281 -0.818 -25.812 1.00 56.09 79 ARG A C 1
ATOM 649 O O . ARG A 1 79 ? 14.632 -0.347 -24.731 1.00 56.09 79 ARG A O 1
ATOM 656 N N . ALA A 1 80 ? 14.790 -0.417 -26.978 1.00 53.84 80 ALA A N 1
ATOM 657 C CA . ALA A 1 80 ? 15.797 0.629 -27.126 1.00 53.84 80 ALA A CA 1
ATOM 658 C C . ALA A 1 80 ? 15.219 2.048 -26.957 1.00 53.84 80 ALA A C 1
ATOM 660 O O . ALA A 1 80 ? 15.878 2.893 -26.351 1.00 53.84 80 ALA A O 1
ATOM 661 N N . THR A 1 81 ? 13.988 2.305 -27.412 1.00 57.47 81 THR A N 1
ATOM 662 C CA . THR A 1 81 ? 13.397 3.657 -27.412 1.00 57.47 81 THR A CA 1
ATOM 663 C C . THR A 1 81 ? 12.754 4.033 -26.084 1.00 57.47 81 THR A C 1
ATOM 665 O O . THR A 1 81 ? 12.832 5.190 -25.672 1.00 57.47 81 THR A O 1
ATOM 668 N N . TYR A 1 82 ? 12.163 3.078 -25.358 1.00 60.44 82 TYR A N 1
ATOM 669 C CA . TYR A 1 82 ? 11.546 3.373 -24.057 1.00 60.44 82 TYR A CA 1
ATOM 670 C C . TYR A 1 82 ? 12.482 3.209 -22.857 1.00 60.44 82 TYR A C 1
ATOM 672 O O . TYR A 1 82 ? 12.184 3.786 -21.815 1.00 60.44 82 TYR A O 1
ATOM 680 N N . GLY A 1 83 ? 13.617 2.515 -23.023 1.00 68.81 83 GLY A N 1
ATOM 681 C CA . GLY A 1 83 ? 14.609 2.114 -22.010 1.00 68.81 83 GLY A CA 1
ATOM 682 C C . GLY A 1 83 ? 14.674 2.924 -20.703 1.00 68.81 83 GLY A C 1
ATOM 683 O O . GLY A 1 83 ? 13.771 2.891 -19.871 1.00 68.81 83 GLY A O 1
ATOM 684 N N . LYS A 1 84 ? 15.781 3.635 -20.448 1.00 70.44 84 LYS A N 1
ATOM 685 C CA . LYS A 1 84 ? 16.026 4.307 -19.149 1.00 70.44 84 LYS A CA 1
ATOM 686 C C . LYS A 1 84 ? 15.010 5.417 -18.803 1.00 70.44 84 LYS A C 1
ATOM 688 O O . LYS A 1 84 ? 15.027 5.922 -17.682 1.00 70.44 84 LYS A O 1
ATOM 693 N N . GLN A 1 85 ? 14.143 5.813 -19.741 1.00 85.62 85 GLN A N 1
ATOM 694 C CA . GLN A 1 85 ? 13.202 6.927 -19.576 1.00 85.62 85 GLN A CA 1
ATOM 695 C C . GLN A 1 85 ? 11.752 6.511 -19.287 1.00 85.62 85 GLN A C 1
ATOM 697 O O . GLN A 1 85 ? 10.956 7.379 -18.917 1.00 85.62 85 GLN A O 1
ATOM 702 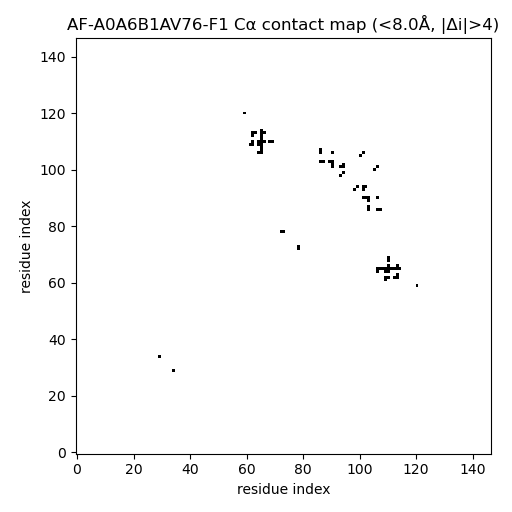N N . LEU A 1 86 ? 11.405 5.220 -19.378 1.00 89.81 86 LEU A N 1
ATOM 703 C CA . LEU A 1 86 ? 10.043 4.737 -19.130 1.00 89.81 86 LEU A CA 1
ATOM 704 C C . LEU A 1 86 ? 9.526 5.164 -17.752 1.00 89.81 86 LEU A C 1
ATOM 706 O O . LEU A 1 86 ? 8.507 5.847 -17.655 1.00 89.81 86 LEU A O 1
ATOM 710 N N . ILE A 1 87 ? 10.247 4.812 -16.686 1.00 93.38 87 ILE A N 1
ATOM 711 C CA . ILE A 1 87 ? 9.826 5.098 -15.309 1.00 93.38 87 ILE A CA 1
ATOM 712 C C . ILE A 1 87 ? 9.772 6.607 -15.001 1.00 93.38 87 ILE A C 1
ATOM 714 O O . ILE A 1 87 ? 8.772 7.050 -14.428 1.00 93.38 87 ILE A O 1
ATOM 718 N N . PRO A 1 88 ? 10.764 7.434 -15.390 1.00 94.25 88 PRO A N 1
ATOM 719 C CA . PRO A 1 88 ? 10.656 8.888 -15.263 1.00 94.25 88 PRO A CA 1
ATOM 720 C C . PRO A 1 88 ? 9.427 9.479 -15.971 1.00 94.25 88 PRO A C 1
ATOM 722 O O . PRO A 1 88 ? 8.695 10.274 -15.371 1.00 94.25 88 PRO A O 1
ATOM 725 N N . LYS A 1 89 ? 9.153 9.062 -17.217 1.00 93.56 89 LYS A N 1
ATOM 726 C CA . LYS A 1 89 ? 7.986 9.519 -17.989 1.00 93.56 89 LYS A CA 1
ATOM 727 C C . LYS A 1 89 ? 6.681 9.078 -17.328 1.00 93.56 89 LYS A C 1
ATOM 729 O O . LYS A 1 89 ? 5.782 9.899 -17.146 1.00 93.56 89 LYS A O 1
ATOM 734 N N . LEU A 1 90 ? 6.603 7.815 -16.913 1.00 94.81 90 LEU A N 1
ATOM 735 C CA . LEU A 1 90 ? 5.447 7.245 -16.228 1.00 94.81 90 LEU A CA 1
ATOM 736 C C . LEU A 1 90 ? 5.171 7.965 -14.902 1.00 94.81 90 LEU A C 1
ATOM 738 O O . LEU A 1 90 ? 4.034 8.345 -14.641 1.00 94.81 90 LEU A O 1
ATOM 742 N N . SER A 1 91 ? 6.203 8.245 -14.100 1.00 96.44 91 SER A N 1
ATOM 743 C CA . SER A 1 91 ? 6.050 9.012 -12.857 1.00 96.44 91 SER A CA 1
ATOM 744 C C . SER A 1 91 ? 5.459 10.395 -13.118 1.00 96.44 91 SER A C 1
ATOM 746 O O . SER A 1 91 ? 4.538 10.803 -12.411 1.00 96.44 91 SER A O 1
ATOM 748 N N . LYS A 1 92 ? 5.943 11.106 -14.146 1.00 95.88 92 LYS A N 1
ATOM 749 C CA 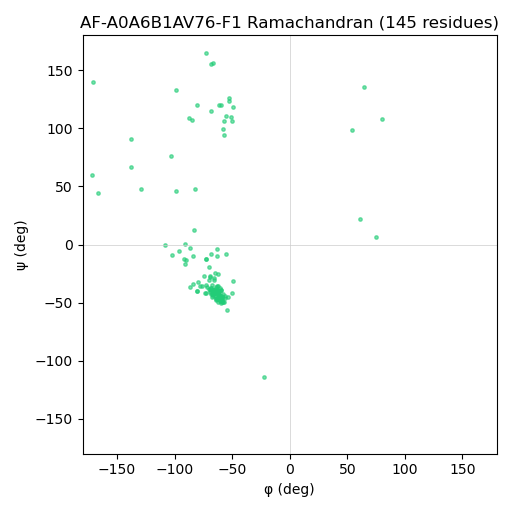. LYS A 1 92 ? 5.427 12.434 -14.503 1.00 95.88 92 LYS A CA 1
ATOM 750 C C . LYS A 1 92 ? 3.940 12.379 -14.867 1.00 95.88 92 LYS A C 1
ATOM 752 O O . LYS A 1 92 ? 3.169 13.168 -14.330 1.00 95.88 92 LYS A O 1
ATOM 757 N N . GLN A 1 93 ? 3.546 11.429 -15.717 1.00 96.12 93 GLN A N 1
ATOM 758 C CA . GLN A 1 93 ? 2.162 11.282 -16.189 1.00 96.12 93 GLN A CA 1
ATOM 759 C C . GLN A 1 93 ? 1.193 10.817 -15.088 1.00 96.12 93 GLN A C 1
ATOM 761 O O . GLN A 1 93 ? 0.072 11.313 -14.975 1.00 96.12 93 GLN A O 1
ATOM 766 N N . LEU A 1 94 ? 1.619 9.897 -14.218 1.00 96.31 94 LEU A N 1
ATOM 767 C CA . LEU A 1 94 ? 0.790 9.455 -13.092 1.00 96.31 94 LEU A CA 1
ATOM 768 C C . LEU A 1 94 ? 0.615 10.571 -12.053 1.00 96.31 94 LEU A C 1
ATOM 770 O O . LEU A 1 94 ? -0.477 10.746 -11.517 1.00 96.31 94 LEU A O 1
ATOM 774 N N . LYS A 1 95 ? 1.658 11.379 -11.814 1.00 94.50 95 LYS A N 1
ATOM 775 C CA . LYS A 1 95 ? 1.563 12.556 -10.939 1.00 94.50 95 LYS A CA 1
ATOM 776 C C . LYS A 1 95 ? 0.643 13.636 -11.507 1.00 94.50 95 LYS A C 1
ATOM 778 O O . LYS A 1 95 ? -0.151 14.176 -10.746 1.00 94.50 95 LYS A O 1
ATOM 783 N N . SER A 1 96 ? 0.701 13.927 -12.812 1.00 95.50 96 SER A N 1
ATOM 784 C CA . SER A 1 96 ? -0.241 14.872 -13.441 1.00 95.50 96 SER A CA 1
ATOM 785 C C . SER A 1 96 ? -1.684 14.364 -13.418 1.00 95.50 96 SER A C 1
ATOM 787 O O . SER A 1 96 ? -2.616 15.158 -13.400 1.00 95.50 96 SER A O 1
ATOM 789 N N . SER A 1 97 ? -1.869 13.046 -13.334 1.00 95.25 97 SER A N 1
ATOM 790 C CA . SER A 1 97 ? -3.172 12.404 -13.125 1.00 95.25 97 SER A CA 1
ATOM 791 C C . SER A 1 97 ? -3.591 12.346 -11.645 1.00 95.25 97 SER A C 1
ATOM 793 O O . SER A 1 97 ? -4.528 11.635 -11.303 1.00 95.25 97 SER A O 1
ATOM 795 N N . HIS A 1 98 ? -2.903 13.071 -10.752 1.00 93.25 98 HIS A N 1
ATOM 796 C CA . HIS A 1 98 ? -3.173 13.144 -9.307 1.00 93.25 98 HIS A CA 1
ATOM 797 C C . HIS A 1 98 ? -3.065 11.803 -8.558 1.00 93.25 98 HIS A C 1
ATOM 799 O O . HIS A 1 98 ? -3.571 11.648 -7.444 1.00 93.25 98 HIS A O 1
ATOM 805 N N . ILE A 1 99 ? -2.339 10.834 -9.122 1.00 94.88 99 ILE A N 1
ATOM 806 C CA . ILE A 1 99 ? -2.125 9.531 -8.497 1.00 94.88 99 ILE A CA 1
ATOM 807 C C . ILE A 1 99 ? -0.938 9.626 -7.527 1.00 94.88 99 ILE A C 1
ATOM 809 O O . ILE A 1 99 ? 0.232 9.699 -7.919 1.00 94.88 99 ILE A O 1
ATOM 813 N N . LYS A 1 100 ? -1.244 9.612 -6.226 1.00 92.75 100 LYS A N 1
ATOM 814 C CA . LYS A 1 100 ? -0.245 9.646 -5.147 1.00 92.75 100 LYS A CA 1
ATOM 815 C C . LYS A 1 100 ? 0.604 8.366 -5.120 1.00 92.75 100 LYS A C 1
ATOM 817 O O . LYS A 1 100 ? 0.207 7.311 -5.608 1.00 92.75 100 LYS A O 1
ATOM 822 N N . GLY A 1 101 ? 1.807 8.468 -4.552 1.00 94.44 101 GLY A N 1
ATOM 823 C CA . GLY A 1 101 ? 2.717 7.326 -4.390 1.00 94.44 101 GLY A CA 1
ATOM 824 C C . GLY A 1 101 ? 3.432 6.867 -5.670 1.00 94.44 101 GLY A C 1
ATOM 825 O O . GLY A 1 101 ? 4.152 5.876 -5.623 1.00 94.44 101 GLY A O 1
ATOM 826 N N . CYS A 1 102 ? 3.295 7.586 -6.790 1.00 95.81 102 CYS A N 1
ATOM 827 C CA . CYS A 1 102 ? 3.914 7.261 -8.085 1.00 95.81 102 CYS A CA 1
ATOM 828 C C . CYS A 1 102 ? 5.196 8.055 -8.377 1.00 95.81 102 CYS A C 1
ATOM 830 O O . CYS A 1 102 ? 5.369 8.603 -9.467 1.00 95.81 102 CYS A O 1
ATOM 832 N N . SER A 1 103 ? 6.111 8.164 -7.413 1.00 96.56 103 SER A N 1
ATOM 833 C CA . SER A 1 103 ? 7.464 8.663 -7.699 1.00 96.56 103 SER A CA 1
ATOM 834 C C . SER A 1 103 ? 8.237 7.657 -8.560 1.00 96.56 103 SER A C 1
ATOM 836 O O . SER A 1 103 ? 7.945 6.464 -8.524 1.00 96.56 103 SER A O 1
ATOM 838 N N . ALA A 1 104 ? 9.242 8.120 -9.309 1.00 95.75 104 ALA A N 1
ATOM 839 C CA . ALA A 1 104 ? 10.119 7.231 -10.071 1.00 95.75 104 ALA A CA 1
ATOM 840 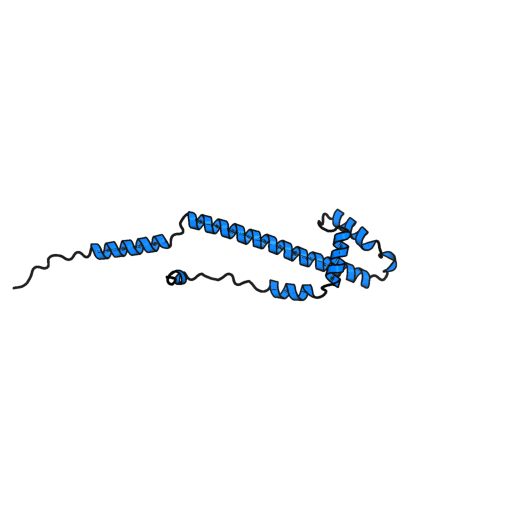C C . ALA A 1 104 ? 10.723 6.138 -9.171 1.00 95.75 104 ALA A C 1
ATOM 842 O O . ALA A 1 104 ? 10.660 4.964 -9.513 1.00 95.75 104 ALA A O 1
ATOM 843 N N . THR A 1 105 ? 11.205 6.504 -7.978 1.00 96.69 105 THR A N 1
ATOM 844 C CA . THR A 1 105 ? 11.714 5.560 -6.971 1.00 96.69 105 THR A CA 1
ATOM 845 C C . THR A 1 105 ? 10.689 4.494 -6.590 1.00 96.69 105 THR A C 1
ATOM 847 O O . THR A 1 105 ? 11.031 3.319 -6.523 1.00 96.69 105 THR A O 1
ATOM 850 N N . ASN A 1 106 ? 9.428 4.873 -6.365 1.00 97.56 106 ASN A N 1
ATOM 851 C CA . ASN A 1 106 ? 8.388 3.904 -6.022 1.00 97.56 106 ASN A CA 1
ATOM 852 C C . ASN A 1 106 ? 8.059 2.985 -7.198 1.00 97.56 106 ASN A C 1
ATOM 854 O O . ASN A 1 106 ? 7.899 1.792 -6.995 1.00 97.56 106 ASN A O 1
ATOM 858 N N . LEU A 1 107 ? 8.012 3.506 -8.426 1.00 97.25 107 LEU A N 1
ATOM 859 C CA . LEU A 1 107 ? 7.776 2.688 -9.618 1.00 97.25 107 LEU A CA 1
ATOM 860 C C . LEU A 1 107 ? 8.907 1.673 -9.856 1.00 97.25 107 LEU A C 1
ATOM 862 O O . LEU A 1 107 ? 8.620 0.534 -10.215 1.00 97.25 107 LEU A O 1
ATOM 866 N N . TRP A 1 108 ? 10.167 2.039 -9.584 1.00 96.12 108 TRP A N 1
ATOM 867 C CA . TRP A 1 108 ? 11.283 1.082 -9.567 1.00 96.12 108 TRP A CA 1
ATOM 868 C C . TRP A 1 108 ? 11.067 -0.014 -8.520 1.00 96.12 108 TRP A C 1
ATOM 870 O O . TRP A 1 108 ? 11.142 -1.194 -8.850 1.00 96.12 108 TRP A O 1
ATOM 880 N N . LYS A 1 109 ? 10.695 0.363 -7.290 1.00 97.69 109 LYS A N 1
ATOM 881 C CA . LYS A 1 109 ? 10.375 -0.603 -6.227 1.00 97.69 109 LYS A CA 1
ATOM 882 C C . LYS A 1 109 ? 9.203 -1.513 -6.590 1.00 97.69 109 LYS A C 1
ATOM 884 O O . LYS A 1 109 ? 9.222 -2.684 -6.250 1.00 97.69 109 LYS A O 1
ATOM 889 N N . PHE A 1 110 ? 8.182 -1.004 -7.274 1.00 97.25 110 PHE A N 1
ATOM 890 C CA . PHE A 1 110 ? 7.037 -1.805 -7.717 1.00 97.25 110 PHE A CA 1
ATOM 891 C C . PHE A 1 110 ? 7.457 -2.836 -8.763 1.00 97.25 110 PHE A C 1
ATOM 893 O O . PHE A 1 110 ? 7.074 -3.999 -8.672 1.00 97.25 110 PHE A O 1
ATOM 900 N N . ARG A 1 111 ? 8.304 -2.431 -9.715 1.00 95.62 111 ARG A N 1
ATOM 901 C CA . ARG A 1 111 ? 8.913 -3.331 -10.700 1.00 95.62 111 ARG A CA 1
ATOM 902 C C . ARG A 1 111 ? 9.726 -4.440 -10.020 1.00 95.62 111 ARG A C 1
ATOM 904 O O . ARG A 1 111 ? 9.552 -5.610 -10.348 1.00 95.62 111 ARG A O 1
ATOM 911 N N . GLU A 1 112 ? 10.571 -4.092 -9.051 1.00 96.12 112 GLU A N 1
ATOM 912 C CA . GLU A 1 112 ? 11.321 -5.065 -8.239 1.00 96.12 112 GLU A CA 1
ATOM 913 C C . GLU A 1 112 ? 10.395 -5.973 -7.423 1.00 96.12 112 GLU A C 1
ATOM 915 O O . GLU A 1 112 ? 10.608 -7.182 -7.369 1.00 96.12 112 GLU A O 1
ATOM 920 N N . PHE A 1 113 ? 9.335 -5.413 -6.841 1.00 96.69 113 PHE A N 1
ATOM 921 C CA . PHE A 1 113 ? 8.353 -6.155 -6.059 1.00 96.69 113 PHE A CA 1
ATOM 922 C C . PHE A 1 113 ? 7.663 -7.240 -6.893 1.00 96.69 113 PHE A C 1
ATOM 924 O O . PHE A 1 113 ? 7.561 -8.382 -6.445 1.00 96.69 113 PHE A O 1
ATOM 931 N N . TYR A 1 114 ? 7.258 -6.924 -8.126 1.00 96.12 114 TYR A N 1
ATOM 932 C CA . TYR A 1 114 ? 6.713 -7.927 -9.041 1.00 96.12 114 TYR A CA 1
ATOM 933 C C . TYR A 1 114 ? 7.733 -9.030 -9.361 1.00 96.12 114 TYR A C 1
ATOM 935 O O . TYR A 1 114 ? 7.401 -10.212 -9.279 1.00 96.12 114 TYR A O 1
ATOM 943 N N . HIS A 1 115 ? 8.981 -8.661 -9.671 1.00 94.31 115 HIS A N 1
ATOM 944 C CA . HIS A 1 115 ? 10.036 -9.637 -9.955 1.00 94.31 115 HIS A CA 1
ATOM 945 C C . HIS A 1 115 ? 10.323 -10.569 -8.774 1.00 94.31 115 HIS A C 1
ATOM 947 O O . HIS A 1 115 ? 10.527 -11.763 -8.983 1.00 94.31 115 HIS A O 1
ATOM 953 N N . ALA A 1 116 ? 10.327 -10.038 -7.551 1.00 95.69 116 ALA A N 1
ATOM 954 C CA . ALA A 1 116 ? 10.562 -10.821 -6.346 1.00 95.69 116 ALA A CA 1
ATOM 955 C C . ALA A 1 116 ? 9.394 -11.770 -6.026 1.00 95.69 116 ALA A C 1
ATOM 957 O O . ALA A 1 116 ? 9.618 -12.851 -5.485 1.00 95.69 116 ALA A O 1
ATOM 958 N N . TYR A 1 117 ? 8.156 -11.402 -6.381 1.00 93.56 117 TYR A N 1
ATOM 959 C CA . TYR A 1 117 ? 6.962 -12.156 -5.994 1.00 93.56 117 TYR A CA 1
ATOM 960 C C . TYR A 1 117 ? 5.927 -12.306 -7.125 1.00 93.56 117 TYR A C 1
ATOM 962 O O . TYR A 1 117 ? 4.797 -11.829 -7.004 1.00 93.56 117 TYR A O 1
ATOM 970 N N . PRO A 1 118 ? 6.226 -13.033 -8.212 1.00 88.06 118 PRO A N 1
ATOM 971 C CA . PRO A 1 118 ? 5.356 -13.103 -9.392 1.00 88.06 118 PRO A CA 1
ATOM 972 C C . PRO A 1 118 ? 4.013 -13.834 -9.174 1.00 88.06 118 PRO A C 1
ATOM 974 O O . PRO A 1 118 ? 3.162 -13.819 -10.058 1.00 88.06 118 PRO A O 1
ATOM 977 N N . ARG A 1 119 ? 3.794 -14.484 -8.019 1.00 84.75 119 ARG A N 1
ATOM 978 C CA . ARG A 1 119 ? 2.602 -15.318 -7.738 1.00 84.75 119 ARG A CA 1
ATOM 979 C C . ARG A 1 119 ? 1.593 -14.719 -6.745 1.00 84.75 119 ARG A C 1
ATOM 981 O O . ARG A 1 119 ? 0.558 -15.332 -6.510 1.00 84.75 119 ARG A O 1
ATOM 988 N N . ILE A 1 120 ? 1.835 -13.522 -6.200 1.00 77.44 120 ILE A N 1
ATOM 989 C CA . ILE A 1 120 ? 0.950 -12.869 -5.209 1.00 77.44 120 ILE A CA 1
ATOM 990 C C . ILE A 1 120 ? -0.545 -12.809 -5.585 1.00 77.44 120 ILE A C 1
ATOM 992 O O . ILE A 1 120 ? -1.361 -13.064 -4.695 1.00 77.44 120 ILE A O 1
ATOM 996 N N . PRO A 1 121 ? -0.968 -12.513 -6.834 1.00 61.97 121 PRO A N 1
ATOM 997 C CA . PRO A 1 121 ? -2.399 -12.422 -7.144 1.00 61.97 121 PRO A CA 1
ATOM 998 C C . PRO A 1 121 ? -3.153 -13.742 -6.934 1.00 61.97 121 PRO A C 1
ATOM 1000 O O . PRO A 1 121 ? -4.348 -13.712 -6.655 1.00 61.97 121 PRO A O 1
ATOM 1003 N N . GLN A 1 122 ? -2.475 -14.894 -7.009 1.00 57.25 122 GLN A N 1
ATOM 1004 C CA . GLN A 1 122 ? -3.097 -16.195 -6.747 1.00 57.25 122 GLN A CA 1
ATOM 1005 C C . GLN A 1 122 ? -3.379 -16.397 -5.252 1.00 57.25 122 GLN A C 1
ATOM 1007 O O . GLN A 1 122 ? -4.403 -16.970 -4.896 1.00 57.25 122 GLN A O 1
ATOM 1012 N N . THR A 1 123 ? -2.517 -15.882 -4.372 1.00 56.69 123 THR A N 1
ATOM 1013 C CA . THR A 1 123 ? -2.646 -16.047 -2.916 1.00 56.69 123 THR A CA 1
ATOM 1014 C C . THR A 1 123 ? -3.660 -15.072 -2.313 1.00 56.69 123 THR A C 1
ATOM 1016 O O . THR A 1 123 ? -4.479 -15.467 -1.488 1.00 56.69 123 THR A O 1
ATOM 1019 N N . ALA A 1 124 ? -3.681 -13.817 -2.775 1.00 54.31 124 ALA A N 1
ATOM 1020 C CA . ALA A 1 124 ? -4.617 -12.806 -2.270 1.00 54.31 124 ALA A CA 1
ATOM 1021 C C . ALA A 1 124 ? -6.090 -13.133 -2.594 1.00 54.31 124 ALA A C 1
ATOM 1023 O O . ALA A 1 124 ? -6.988 -12.809 -1.815 1.00 54.31 124 ALA A O 1
ATOM 1024 N N . SER A 1 125 ? -6.347 -13.816 -3.718 1.00 52.62 125 SER A N 1
ATOM 1025 C CA . SER A 1 125 ? -7.699 -14.246 -4.100 1.00 52.62 125 SER A CA 1
ATOM 1026 C C . SER A 1 125 ? -8.260 -15.344 -3.190 1.00 52.62 125 SER A C 1
ATOM 1028 O O . SER A 1 125 ? -9.477 -15.444 -3.051 1.00 52.62 125 SER A O 1
ATOM 1030 N N . VAL A 1 126 ? -7.399 -16.160 -2.572 1.00 49.31 126 VAL A N 1
ATOM 1031 C CA . VAL A 1 126 ? -7.813 -17.252 -1.674 1.00 49.31 126 VAL A CA 1
ATOM 1032 C C . VAL A 1 126 ? -8.211 -16.709 -0.299 1.00 49.31 126 VAL A C 1
ATOM 1034 O O . VAL A 1 126 ? -9.167 -17.194 0.300 1.00 49.31 126 VAL A O 1
ATOM 1037 N N . GLU A 1 127 ? -7.535 -15.665 0.183 1.00 53.34 127 GLU A N 1
ATOM 1038 C CA . GLU A 1 127 ? -7.839 -15.056 1.486 1.00 53.34 127 GLU A CA 1
ATOM 1039 C C . GLU A 1 127 ? -9.051 -14.114 1.444 1.00 53.34 127 GLU A C 1
ATOM 1041 O O . GLU A 1 127 ? -9.805 -14.047 2.410 1.00 53.34 127 GLU A O 1
ATOM 1046 N N . SER A 1 128 ? -9.297 -13.429 0.321 1.00 52.88 128 SER A N 1
ATOM 1047 C CA . SER A 1 128 ? -10.420 -12.484 0.189 1.00 52.88 128 SER A CA 1
ATOM 1048 C C . SER A 1 128 ? -11.803 -13.151 0.091 1.00 52.88 128 SER A C 1
ATOM 1050 O O . SER A 1 128 ? -12.813 -12.453 0.173 1.00 52.88 128 SER A O 1
ATOM 1052 N N . GLY A 1 129 ? -11.858 -14.470 -0.127 1.00 44.50 129 GLY A N 1
ATOM 1053 C CA . GLY A 1 129 ? -13.096 -15.237 -0.303 1.00 44.50 129 GLY A CA 1
ATOM 1054 C C . GLY A 1 129 ? -13.613 -15.926 0.960 1.00 44.50 129 GLY A C 1
ATOM 1055 O O . GLY A 1 129 ? -14.701 -16.497 0.925 1.00 44.50 129 GLY A O 1
ATOM 1056 N N . ARG A 1 130 ? -12.873 -15.889 2.077 1.00 39.31 130 ARG A N 1
ATOM 1057 C CA . ARG A 1 130 ? -13.429 -16.303 3.366 1.00 39.31 130 ARG A CA 1
ATOM 1058 C C . ARG A 1 130 ? -14.093 -15.090 4.002 1.00 39.31 130 ARG A C 1
ATOM 1060 O O . ARG A 1 130 ? -13.371 -14.205 4.460 1.00 39.31 130 ARG A O 1
ATOM 1067 N N . PRO A 1 131 ? -15.435 -15.032 4.091 1.00 42.38 131 PRO A N 1
ATOM 1068 C CA . PRO A 1 131 ? -16.013 -14.313 5.205 1.00 42.38 131 PRO A CA 1
ATOM 1069 C C . PRO A 1 131 ? -15.433 -15.001 6.440 1.00 42.38 131 PRO A C 1
ATOM 1071 O O . PRO A 1 131 ? -15.731 -16.163 6.715 1.00 42.38 131 PRO A O 1
ATOM 1074 N N . GLU A 1 132 ? -14.499 -14.330 7.110 1.00 46.72 132 GLU A N 1
ATOM 1075 C CA . GLU A 1 132 ? -14.214 -14.605 8.508 1.00 46.72 132 GLU A CA 1
ATOM 1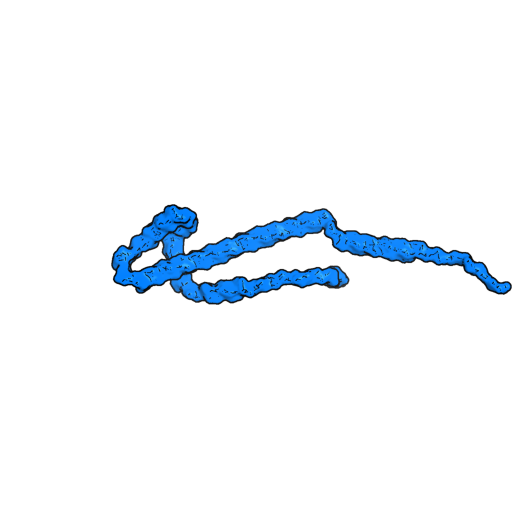076 C C . GLU A 1 132 ? -15.590 -14.581 9.151 1.00 46.72 132 GLU A C 1
ATOM 1078 O O . GLU A 1 132 ? -16.260 -13.546 9.105 1.00 46.72 132 GLU A O 1
ATOM 1083 N N . ALA A 1 133 ? -16.088 -15.771 9.498 1.00 41.66 133 ALA A N 1
ATOM 1084 C CA . ALA A 1 133 ? -17.456 -15.953 9.923 1.00 41.66 133 ALA A CA 1
ATOM 1085 C C . ALA A 1 133 ? -17.690 -14.911 11.006 1.00 41.66 133 ALA A C 1
ATOM 1087 O O . ALA A 1 133 ? -17.100 -14.998 12.080 1.00 41.66 133 ALA A O 1
ATOM 1088 N N . ILE A 1 134 ? -18.501 -13.894 10.696 1.00 43.81 134 ILE A N 1
ATOM 1089 C CA . ILE A 1 134 ? -19.157 -13.114 11.733 1.00 43.81 134 ILE A CA 1
ATOM 1090 C C . ILE A 1 134 ? -19.754 -14.209 12.607 1.00 43.81 134 ILE A C 1
ATOM 1092 O O . ILE A 1 134 ? -20.501 -15.017 12.044 1.00 43.81 134 ILE A O 1
ATOM 1096 N N . PRO A 1 135 ? -19.379 -14.342 13.892 1.00 38.47 135 PRO A N 1
ATOM 1097 C CA . PRO A 1 135 ? -20.027 -15.311 14.747 1.00 38.47 135 PRO A CA 1
ATOM 1098 C C . PRO A 1 135 ? -21.505 -14.939 14.727 1.00 38.47 135 PRO A C 1
ATOM 1100 O O . PRO A 1 135 ? -21.924 -13.949 15.329 1.00 38.47 135 PRO A O 1
ATOM 1103 N N . GLN A 1 136 ? -22.278 -15.649 13.906 1.00 37.72 136 GLN A N 1
ATOM 1104 C CA . GLN A 1 136 ? -23.714 -15.535 13.904 1.00 37.72 136 GLN A CA 1
ATOM 1105 C C . GLN A 1 136 ? -24.115 -15.970 15.298 1.00 37.72 136 GLN A C 1
ATOM 1107 O O . GLN A 1 136 ? -23.785 -17.077 15.716 1.00 37.72 136 GLN A O 1
ATOM 1112 N N . THR A 1 137 ? -24.769 -15.043 15.994 1.00 40.78 137 THR A N 1
ATOM 1113 C CA . THR A 1 137 ? -25.404 -15.232 17.294 1.00 40.78 137 THR A CA 1
ATOM 1114 C C . THR A 1 137 ? -24.460 -15.796 18.355 1.00 40.78 137 THR A C 1
ATOM 1116 O O . THR A 1 137 ? -24.293 -17.006 18.490 1.00 40.78 137 THR A O 1
ATOM 1119 N N . LEU A 1 138 ? -23.923 -14.914 19.203 1.00 44.94 138 LEU A N 1
ATOM 1120 C CA . LEU A 1 138 ? -23.742 -15.294 20.600 1.00 44.94 138 LEU A CA 1
ATOM 1121 C C . LEU A 1 138 ? -25.135 -15.691 21.107 1.00 44.94 138 LEU A C 1
ATOM 1123 O O . LEU A 1 138 ? -25.943 -14.831 21.450 1.00 44.94 138 LEU A O 1
ATOM 1127 N N . SER A 1 139 ? -25.443 -16.989 21.043 1.00 49.50 139 SER A N 1
ATOM 1128 C CA . SER A 1 139 ? -26.514 -17.564 21.843 1.00 49.50 139 SER A CA 1
ATOM 1129 C C . SER A 1 139 ? -26.224 -17.152 23.279 1.00 49.50 139 SER A C 1
ATOM 1131 O O . SER A 1 139 ? -25.113 -17.343 23.780 1.00 49.50 139 SER A O 1
ATOM 1133 N N . VAL A 1 140 ? -27.212 -16.530 23.911 1.00 44.50 140 VAL A N 1
ATOM 1134 C CA . VAL A 1 140 ? -27.125 -15.933 25.249 1.00 44.50 140 VAL A CA 1
ATOM 1135 C C . VAL A 1 140 ? -26.842 -16.997 26.333 1.00 44.50 140 VAL A C 1
ATOM 1137 O O . VAL A 1 140 ? -26.568 -16.669 27.480 1.00 44.50 140 VAL A O 1
ATOM 1140 N N . GLU A 1 141 ? -26.792 -18.282 25.979 1.00 48.78 141 GLU A N 1
ATOM 1141 C CA . GLU A 1 141 ? -26.575 -19.398 26.906 1.00 48.78 141 GLU A CA 1
ATOM 1142 C C . GLU A 1 141 ? -25.139 -19.545 27.451 1.00 48.78 141 GLU A C 1
ATOM 1144 O O . GLU A 1 141 ? -24.939 -20.271 28.422 1.00 48.78 141 GLU A O 1
ATOM 1149 N N . SER A 1 142 ? -24.122 -18.865 26.903 1.00 41.75 142 SER A N 1
ATOM 1150 C CA . SER A 1 142 ? -22.724 -19.121 27.313 1.00 41.75 142 SER A CA 1
ATOM 1151 C C . SER A 1 142 ? -22.188 -18.258 28.468 1.00 41.75 142 SER A C 1
ATOM 1153 O O . SER A 1 142 ? -21.032 -18.435 28.850 1.00 41.75 142 SER A O 1
ATOM 1155 N N . ILE A 1 143 ? -22.975 -17.345 29.050 1.00 42.31 143 ILE A N 1
ATOM 1156 C CA . ILE A 1 143 ? -22.526 -16.545 30.214 1.00 42.31 143 ILE A CA 1
ATOM 1157 C C . ILE A 1 143 ? -22.719 -17.308 31.545 1.00 42.31 143 ILE A C 1
ATOM 1159 O O . ILE A 1 143 ? -22.166 -16.916 32.568 1.00 42.31 143 ILE A O 1
ATOM 1163 N N . ALA A 1 144 ? -23.414 -18.451 31.550 1.00 41.69 144 ALA A N 1
ATOM 1164 C CA . ALA A 1 144 ? -23.779 -19.143 32.789 1.00 41.69 144 ALA A CA 1
ATOM 1165 C C . ALA A 1 144 ? -22.739 -20.125 33.373 1.00 41.69 144 ALA A C 1
ATOM 1167 O O . ALA A 1 144 ? -22.990 -20.663 34.446 1.00 41.69 144 ALA A O 1
ATOM 1168 N N . LEU A 1 145 ? -21.584 -20.384 32.748 1.00 39.75 145 LEU A N 1
ATOM 1169 C CA . LEU A 1 145 ? -20.597 -21.316 33.324 1.00 39.75 145 LEU A CA 1
ATOM 1170 C C . LEU A 1 145 ? -19.166 -20.794 33.196 1.00 39.75 145 LEU A C 1
ATOM 1172 O O . LEU A 1 145 ? -18.469 -21.040 32.214 1.00 39.75 145 LEU A O 1
ATOM 1176 N N . GLY A 1 146 ? -18.747 -20.073 34.235 1.00 43.72 146 GLY A N 1
ATOM 1177 C CA . GLY A 1 146 ? -17.400 -19.537 34.396 1.00 43.72 146 GLY A CA 1
ATOM 1178 C C . GLY A 1 146 ? -17.121 -19.029 35.813 1.00 43.72 146 GLY A C 1
ATOM 1179 O O . GLY A 1 146 ? -16.560 -17.945 35.956 1.00 43.72 146 GLY A O 1
ATOM 1180 N N . LEU A 1 147 ? -17.529 -19.793 36.832 1.00 40.97 147 LEU A N 1
ATOM 1181 C CA . LEU A 1 147 ? -16.900 -19.833 38.159 1.00 40.97 147 LEU A CA 1
ATOM 1182 C C . LEU A 1 147 ? -16.520 -21.282 38.463 1.00 40.97 147 LEU A C 1
ATOM 1184 O O . LEU A 1 147 ? -17.357 -22.166 38.170 1.00 40.97 147 LEU A O 1
#

Nearest PDB structures (foldseek):
  7ko2-assembly4_D  TM=3.690E-01  e=4.481E+00  Escherichia coli K-12
  4b9q-assembly4_D  TM=3.701E-01  e=7.466E+00  Escherichia coli
  2kho-assembly1_A  TM=3.409E-01  e=7.958E+00  Escherichia coli K-12

Secondary structure (DSSP, 8-state):
----------HHHHHHHHHHHHHHHHHHS--HHHHHHHHHHHHHHHHHHHHHHHHHHHHHHHHHHHHHHHHHHHH-TTHHHHTTTHHHHHHHHHHHTT-TT--HHHHHHHHHHHHH-TTHHHHHHHHTT----------GGGGS---

Radius of gyration: 33.01 Å; Cα contacts (8 Å, |Δi|>4): 42; chains: 1; bounding box: 80×47×95 Å

Mean predicted aligned error: 15.5 Å

Sequence (147 aa):
MSKDIEKGYPGQHFEEFLKEQEALENASALDFDQLIGLCQRTHQETQRAAVRAVDRSLVVRNWLFGWYIVEYEQRGADRATYGKQLIPKLSKQLKSSHIKGCSATNLWKFREFYHAYPRIPQTASVESGRPEAIPQTLSVESIALGL